Protein AF-X0T7T5-F1 (afdb_monomer)

Nearest PDB structures (foldseek):
  5i41-assembly1_B  TM=7.701E-01  e=7.266E-01  Bacillus subtilis subsp. subtilis str. 168
  1y10-assembly3_B  TM=5.816E-01  e=7.321E+00  Mycobacterium tuberculosis
  2fa5-assembly1_A  TM=3.927E-01  e=3.854E+00  Xanthomonas cam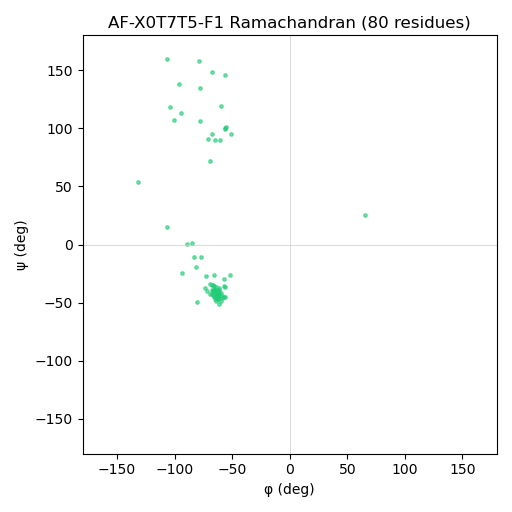pestris
  4hx8-assembly1_B  TM=5.368E-01  e=6.866E+00  Bacillus subtilis subsp. subtilis str. 168

Radius of gyration: 18.39 Å; Cα contacts (8 Å, |Δi|>4): 43; chains: 1; bounding box: 36×35×65 Å

Organism: NCBI:txid412755

Secondary structure (DSSP, 8-state):
----------PBPHHHHHHHHT--HHHHHHHHHHH-TTGGGSSS--B-HHHHHHHHHHHHHHHHHHHHHHHHHHHHHHHTT-

Sequence (82 aa):
MEQTATSIEKSLTPQQLAKRLGLSPKATRQLLRTEYPRDTKKKKWEISETLAKKVQRDYRARLKEKEAKKKVENDKELAGKI

Solvent-accessible surface area (backbone atoms only — not comparable to full-atom values): 4802 Å² total; per-residue (Å²): 135,84,81,78,75,76,72,71,73,54,60,35,41,54,60,59,49,7,64,75,70,76,44,54,48,67,57,39,49,51,49,39,51,71,79,37,49,80,70,55,67,44,98,62,61,54,38,44,46,68,53,51,54,49,54,52,53,52,51,52,50,52,51,52,51,53,52,50,51,52,49,53,53,53,50,51,57,59,64,70,72,114

Foldseek 3Di:
DDPPPPPPQQFDALCRLCVVLVHDSVVSLVLCCVVPVPQCPDPGNGQGPVNSVVSSVVSVVVVVVVVVVVVVVVVVVVVVPD

Mean predicted aligned error: 10.69 Å

Structure (mmCIF, N/CA/C/O backbone):
data_AF-X0T7T5-F1
#
_entry.id   AF-X0T7T5-F1
#
loop_
_atom_site.group_PDB
_atom_site.id
_atom_site.type_symbol
_atom_site.label_atom_id
_atom_site.label_alt_id
_atom_site.label_comp_id
_atom_site.label_asym_id
_atom_site.label_entity_id
_atom_site.label_seq_id
_atom_site.pdbx_PDB_ins_code
_atom_site.Cartn_x
_atom_site.Cartn_y
_atom_site.Cartn_z
_atom_site.occupancy
_atom_site.B_iso_or_equiv
_atom_site.auth_seq_id
_atom_site.auth_comp_id
_atom_site.auth_asym_id
_atom_site.auth_atom_id
_atom_site.pdbx_PDB_model_num
ATOM 1 N N . MET A 1 1 ? -0.934 -24.647 28.978 1.00 44.72 1 MET A N 1
ATOM 2 C CA . MET A 1 1 ? -1.192 -23.193 28.894 1.00 44.72 1 MET A CA 1
ATOM 3 C C . MET A 1 1 ? -0.937 -22.766 27.456 1.00 44.72 1 MET A C 1
ATOM 5 O O . MET A 1 1 ? 0.180 -22.399 27.117 1.00 44.72 1 MET A O 1
ATOM 9 N N . GLU A 1 2 ? -1.934 -22.911 26.586 1.00 45.50 2 GLU A N 1
ATOM 10 C CA . GLU A 1 2 ? -1.846 -22.429 25.205 1.00 45.50 2 GLU A CA 1
ATOM 11 C C . GLU A 1 2 ? -2.078 -20.920 25.203 1.00 45.50 2 GLU A C 1
ATOM 13 O O . GLU A 1 2 ? -3.182 -20.436 25.439 1.00 45.50 2 GLU A O 1
ATOM 18 N N . GLN A 1 3 ? -1.001 -20.165 24.998 1.00 45.66 3 GLN A N 1
ATOM 19 C CA . GLN A 1 3 ? -1.083 -18.740 24.718 1.00 45.66 3 GLN A CA 1
ATOM 20 C C . GLN A 1 3 ? -1.643 -18.588 23.303 1.00 45.66 3 GLN A C 1
ATOM 22 O O . GLN A 1 3 ? -0.896 -18.564 22.326 1.00 45.66 3 GLN A O 1
ATOM 27 N N . THR A 1 4 ? -2.967 -18.496 23.174 1.00 44.88 4 THR A N 1
ATOM 28 C CA . THR A 1 4 ? -3.590 -17.945 21.973 1.00 44.88 4 THR A CA 1
ATOM 29 C C . THR A 1 4 ? -3.184 -16.481 21.916 1.00 44.88 4 THR A C 1
ATOM 31 O O . THR A 1 4 ? -3.832 -15.620 22.510 1.00 44.88 4 THR A O 1
ATOM 34 N N . ALA A 1 5 ? -2.054 -16.209 21.264 1.00 46.38 5 ALA A N 1
ATOM 35 C CA . ALA A 1 5 ? -1.648 -14.872 20.889 1.00 46.38 5 ALA A CA 1
ATOM 36 C C . ALA A 1 5 ? -2.740 -14.335 19.964 1.00 46.38 5 ALA A C 1
ATOM 38 O O . ALA A 1 5 ? -2.717 -14.540 18.750 1.00 46.38 5 ALA A O 1
ATOM 39 N N . THR A 1 6 ? -3.736 -13.689 20.565 1.00 45.97 6 THR A N 1
ATOM 40 C CA . THR A 1 6 ? -4.603 -12.724 19.917 1.00 45.97 6 THR A CA 1
ATOM 41 C C . THR A 1 6 ? -3.658 -11.752 19.242 1.00 45.97 6 THR A C 1
ATOM 43 O O . THR A 1 6 ? -3.084 -10.866 19.871 1.00 45.97 6 THR A O 1
ATOM 46 N N . SER A 1 7 ? -3.395 -12.006 17.958 1.00 49.22 7 SER A N 1
ATOM 47 C CA . SER A 1 7 ? -2.690 -11.082 17.094 1.00 49.22 7 SER A CA 1
ATOM 48 C C . SER A 1 7 ? -3.494 -9.804 17.171 1.00 49.22 7 SER A C 1
ATOM 50 O O . SER A 1 7 ? -4.554 -9.701 16.563 1.00 49.22 7 SER A O 1
ATOM 52 N N . ILE A 1 8 ? -3.028 -8.868 17.995 1.00 56.03 8 ILE A N 1
ATOM 53 C CA . ILE A 1 8 ? -3.474 -7.488 17.977 1.00 56.03 8 ILE A CA 1
ATOM 54 C C . ILE A 1 8 ? -3.234 -7.088 16.531 1.00 56.03 8 ILE A C 1
ATOM 56 O O . ILE A 1 8 ? -2.077 -6.926 16.134 1.00 56.03 8 ILE A O 1
ATOM 60 N N . GLU A 1 9 ? -4.289 -7.075 15.716 1.00 56.56 9 GLU A N 1
ATOM 61 C CA . GLU A 1 9 ? -4.203 -6.651 14.330 1.00 56.56 9 GLU A CA 1
ATOM 62 C C . GLU A 1 9 ? -3.632 -5.241 14.376 1.00 56.56 9 GLU A C 1
ATOM 64 O O . GLU A 1 9 ? -4.313 -4.285 14.742 1.00 56.56 9 GLU A O 1
ATOM 69 N N . LYS A 1 10 ? -2.325 -5.120 14.123 1.00 65.62 10 LYS A N 1
ATOM 70 C CA . LYS A 1 10 ? -1.628 -3.845 14.188 1.00 65.62 10 LYS A CA 1
ATOM 71 C C . LYS A 1 10 ? -2.166 -3.001 13.044 1.00 65.62 10 LYS A C 1
ATOM 73 O O . LYS A 1 10 ? -1.711 -3.115 11.906 1.00 65.62 10 LYS A O 1
ATOM 78 N N . SER A 1 11 ? -3.152 -2.169 13.354 1.00 70.88 11 SER A N 1
ATOM 79 C CA . SER A 1 11 ? -3.619 -1.107 12.479 1.00 70.88 11 SER A CA 1
ATOM 80 C C . SER A 1 11 ? -2.451 -0.168 12.201 1.00 70.88 11 SER A C 1
ATOM 82 O O . SER A 1 11 ? -1.868 0.426 13.109 1.00 70.88 11 SER A O 1
ATOM 84 N N . LEU A 1 12 ? -2.080 -0.046 10.934 1.00 77.06 12 LEU A N 1
ATOM 85 C CA . LEU A 1 12 ? -1.062 0.876 10.456 1.00 77.06 12 LEU A CA 1
ATOM 86 C C . LEU A 1 12 ? -1.731 2.145 9.946 1.00 77.06 12 LEU A C 1
ATOM 88 O O . LEU A 1 12 ? -2.724 2.114 9.222 1.00 77.06 12 LEU A O 1
ATOM 92 N N . THR A 1 13 ? -1.139 3.285 10.268 1.00 83.19 13 THR A N 1
ATOM 93 C CA . THR A 1 13 ? -1.536 4.553 9.657 1.00 83.19 13 THR A CA 1
ATOM 94 C C . THR A 1 13 ? -0.929 4.693 8.253 1.00 83.19 13 THR A C 1
ATOM 96 O O . THR A 1 13 ? 0.130 4.119 7.967 1.00 83.19 13 THR A O 1
ATOM 99 N N . PRO A 1 14 ? -1.502 5.535 7.372 1.00 80.94 14 PRO A N 1
ATOM 100 C CA . PRO A 1 14 ? -0.929 5.822 6.060 1.00 80.94 14 PRO A CA 1
ATOM 101 C C . PRO A 1 14 ? 0.497 6.362 6.141 1.00 80.94 14 PRO A C 1
ATOM 103 O O . PRO A 1 14 ? 1.277 6.135 5.228 1.00 80.94 14 PRO A O 1
ATOM 106 N N . GLN A 1 15 ? 0.850 7.068 7.222 1.00 83.88 15 GLN A N 1
ATOM 107 C CA . GLN A 1 15 ? 2.212 7.566 7.428 1.00 83.88 15 GLN A CA 1
ATOM 108 C C . GLN A 1 15 ? 3.203 6.431 7.696 1.00 83.88 15 GLN A C 1
ATOM 110 O O . GLN A 1 15 ? 4.301 6.430 7.144 1.00 83.88 15 GLN A O 1
ATOM 115 N N . GLN A 1 16 ? 2.824 5.449 8.516 1.00 85.75 16 GLN A N 1
ATOM 116 C CA . GLN A 1 16 ? 3.668 4.282 8.774 1.00 85.75 16 GLN A CA 1
ATOM 117 C C . GLN A 1 16 ? 3.816 3.419 7.521 1.00 85.75 16 GLN A C 1
ATOM 119 O O . GLN A 1 16 ? 4.917 2.957 7.219 1.00 85.75 16 GLN A O 1
ATOM 124 N N . LEU A 1 17 ? 2.732 3.249 6.758 1.00 84.81 17 LEU A N 1
ATOM 125 C CA . LEU A 1 17 ? 2.789 2.552 5.477 1.00 84.81 17 LEU A CA 1
ATOM 126 C C . LEU A 1 17 ? 3.681 3.296 4.476 1.00 84.81 17 LEU A C 1
ATOM 128 O O . LEU A 1 17 ? 4.520 2.675 3.836 1.00 84.81 17 LEU A O 1
ATOM 132 N N . ALA A 1 18 ? 3.569 4.623 4.399 1.00 87.19 18 ALA A N 1
ATOM 133 C CA . ALA A 1 18 ? 4.402 5.455 3.535 1.00 87.19 18 ALA A CA 1
ATOM 134 C C . ALA A 1 18 ? 5.899 5.266 3.827 1.00 87.19 18 ALA A C 1
ATOM 136 O O . ALA A 1 18 ? 6.675 5.031 2.903 1.00 87.19 18 ALA A O 1
ATOM 137 N N . LYS A 1 19 ? 6.289 5.250 5.113 1.00 87.19 19 LYS A N 1
ATOM 138 C CA . LYS A 1 19 ? 7.671 4.954 5.529 1.00 87.19 19 LYS A CA 1
ATOM 139 C C . LYS A 1 19 ? 8.136 3.568 5.076 1.00 87.19 19 LYS A C 1
ATOM 141 O O . LYS A 1 19 ? 9.258 3.438 4.606 1.00 87.19 19 LYS A O 1
ATOM 146 N N . ARG A 1 20 ? 7.284 2.541 5.175 1.00 84.81 20 ARG A N 1
ATOM 147 C CA . ARG A 1 20 ? 7.615 1.179 4.711 1.00 84.81 20 ARG A CA 1
ATOM 148 C C . ARG A 1 20 ? 7.753 1.074 3.194 1.00 84.81 20 ARG A C 1
ATOM 150 O O . ARG A 1 20 ? 8.568 0.295 2.714 1.00 84.81 20 ARG A O 1
ATOM 157 N N . LEU A 1 21 ? 6.948 1.830 2.452 1.00 82.88 21 LEU A N 1
ATOM 158 C CA . LEU A 1 21 ? 6.963 1.839 0.988 1.00 82.88 21 LEU A CA 1
ATOM 159 C C . LEU A 1 21 ? 8.041 2.763 0.402 1.00 82.88 21 LEU A C 1
ATOM 161 O O . LEU A 1 21 ? 8.261 2.723 -0.805 1.00 82.88 21 LEU A O 1
ATOM 165 N N . GLY A 1 22 ? 8.683 3.601 1.223 1.00 85.00 22 GLY A N 1
ATOM 166 C CA . GLY A 1 22 ? 9.583 4.653 0.741 1.00 85.00 22 GLY A CA 1
ATOM 167 C C . GLY A 1 22 ? 8.851 5.733 -0.064 1.00 85.00 22 GLY A C 1
ATOM 168 O O . GLY A 1 22 ? 9.436 6.366 -0.935 1.00 85.00 22 GLY A O 1
ATOM 169 N N . LEU A 1 23 ? 7.553 5.918 0.191 1.00 84.38 23 LEU A N 1
ATOM 170 C CA . LEU A 1 23 ? 6.693 6.861 -0.518 1.00 84.38 23 LEU A CA 1
ATOM 171 C C . LEU A 1 23 ? 6.361 8.068 0.352 1.00 84.38 23 LEU A C 1
ATOM 173 O O . LEU A 1 23 ? 6.359 8.004 1.580 1.00 84.38 23 LEU A O 1
ATOM 177 N N . SER A 1 24 ? 5.962 9.169 -0.284 1.00 87.12 24 SER A N 1
ATOM 178 C CA . SER A 1 24 ? 5.361 10.282 0.448 1.00 87.12 24 SER A CA 1
ATOM 179 C C . SER A 1 24 ? 3.987 9.885 1.019 1.00 87.12 24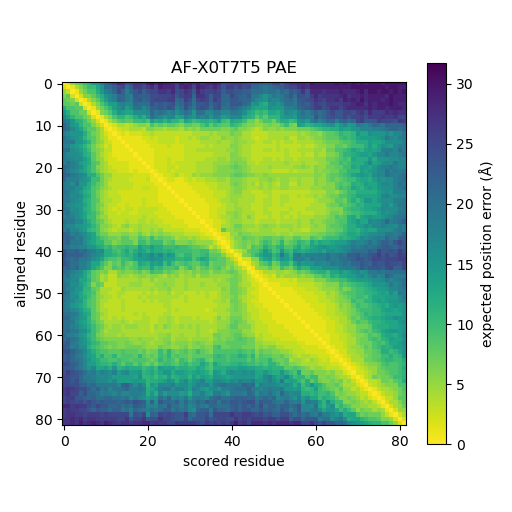 SER A C 1
ATOM 181 O O . SER A 1 24 ? 3.237 9.132 0.382 1.00 87.12 24 SER A O 1
ATOM 183 N N . PRO A 1 25 ? 3.572 10.445 2.172 1.00 83.75 25 PRO A N 1
ATOM 184 C CA . PRO A 1 25 ? 2.254 10.181 2.758 1.00 83.75 25 PRO A CA 1
ATOM 185 C C . PRO A 1 25 ? 1.102 10.522 1.806 1.00 83.75 25 PRO A C 1
ATOM 187 O O . PRO A 1 25 ? 0.098 9.814 1.761 1.00 83.75 25 PRO A O 1
ATOM 190 N N . LYS A 1 26 ? 1.261 11.587 1.009 1.00 86.06 26 LYS A N 1
ATOM 191 C CA . LYS A 1 26 ? 0.293 12.005 -0.014 1.00 86.06 26 LYS A CA 1
ATOM 192 C C . LYS A 1 26 ? 0.154 10.958 -1.124 1.00 86.06 26 LYS A C 1
ATOM 194 O O . LYS A 1 26 ? -0.965 10.548 -1.416 1.00 86.06 26 LYS A O 1
ATOM 199 N N . ALA A 1 27 ? 1.275 10.483 -1.669 1.00 85.38 27 ALA A N 1
ATOM 200 C CA . ALA A 1 27 ? 1.297 9.441 -2.697 1.00 85.38 27 ALA A CA 1
ATOM 201 C C . ALA A 1 27 ? 0.697 8.126 -2.179 1.00 85.38 27 ALA A C 1
ATOM 203 O O . ALA A 1 27 ? -0.133 7.516 -2.844 1.00 85.38 27 ALA A O 1
ATOM 204 N N . THR A 1 28 ? 1.033 7.742 -0.945 1.00 86.25 28 THR A N 1
ATOM 205 C CA . THR A 1 28 ? 0.474 6.547 -0.297 1.00 86.25 28 THR A CA 1
ATOM 206 C C . THR A 1 28 ? -1.040 6.664 -0.117 1.00 86.25 28 THR A C 1
ATOM 208 O O . THR A 1 28 ? -1.770 5.734 -0.441 1.00 86.25 28 THR A O 1
ATOM 211 N N . ARG A 1 29 ? -1.551 7.820 0.332 1.00 85.56 29 ARG A N 1
ATOM 212 C CA . ARG A 1 29 ? -3.003 8.063 0.428 1.00 85.56 29 ARG A CA 1
ATOM 213 C C . ARG A 1 29 ? -3.693 8.004 -0.929 1.00 85.56 29 ARG A C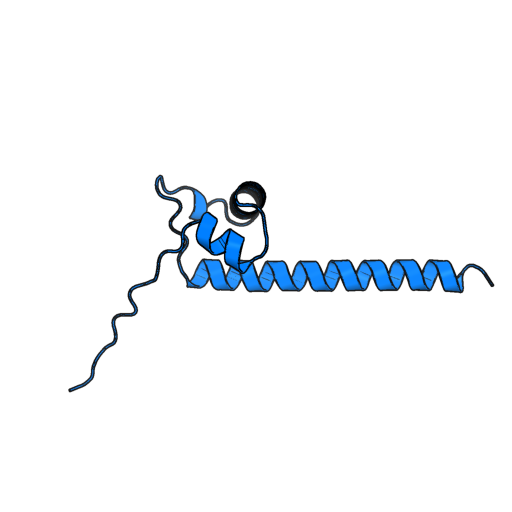 1
ATOM 215 O O . ARG A 1 29 ? -4.792 7.469 -1.011 1.00 85.56 29 ARG A O 1
ATOM 222 N N . GLN A 1 30 ? -3.075 8.560 -1.967 1.00 86.38 30 GLN A N 1
ATOM 223 C CA . GLN A 1 30 ? -3.624 8.538 -3.320 1.00 86.38 30 GLN A CA 1
ATOM 224 C C . GLN A 1 30 ? -3.669 7.114 -3.880 1.00 86.38 30 GLN A C 1
ATOM 226 O O . GLN A 1 30 ? -4.702 6.705 -4.404 1.00 86.38 30 GLN A O 1
ATOM 231 N N . LEU A 1 31 ? -2.603 6.336 -3.686 1.00 85.75 31 LEU A N 1
ATOM 232 C CA . LEU A 1 31 ? -2.544 4.926 -4.063 1.00 85.75 31 LEU A CA 1
ATOM 233 C C . LEU A 1 31 ? -3.623 4.111 -3.345 1.00 85.75 31 LEU A C 1
ATOM 235 O O . LEU A 1 31 ? -4.389 3.403 -3.986 1.00 85.75 31 LEU A O 1
ATOM 239 N N . LEU A 1 32 ? -3.750 4.277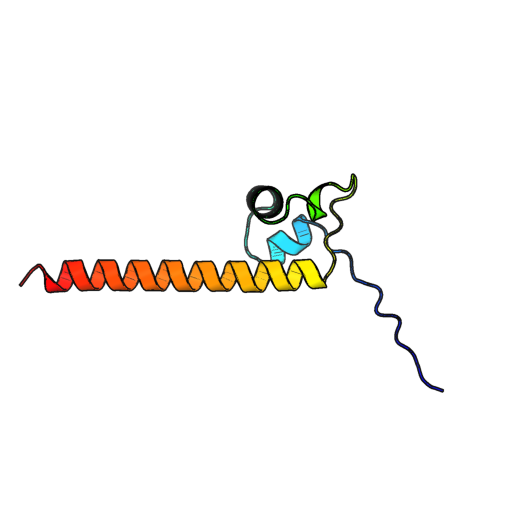 -2.028 1.00 85.00 32 LEU A N 1
ATOM 240 C CA . LEU A 1 32 ? -4.792 3.616 -1.243 1.00 85.00 32 LEU A CA 1
ATOM 241 C C . LEU A 1 32 ? -6.202 4.021 -1.688 1.00 85.00 32 LEU A C 1
ATOM 243 O O . LEU A 1 32 ? -7.079 3.176 -1.755 1.00 85.00 32 LEU A O 1
ATOM 247 N N . ARG A 1 33 ? -6.439 5.292 -2.024 1.00 84.88 33 ARG A N 1
ATOM 248 C CA . ARG A 1 33 ? -7.741 5.744 -2.541 1.00 84.88 33 ARG A CA 1
ATOM 249 C C . ARG A 1 33 ? -8.078 5.168 -3.911 1.00 84.88 33 ARG A C 1
ATOM 251 O O . ARG A 1 33 ? -9.249 4.936 -4.178 1.00 84.88 33 ARG A O 1
ATOM 258 N N . THR A 1 34 ? -7.072 4.991 -4.759 1.00 84.81 34 THR A N 1
ATOM 259 C CA . THR A 1 34 ? -7.257 4.538 -6.142 1.00 84.81 34 THR A CA 1
ATOM 260 C C . THR A 1 34 ? -7.440 3.024 -6.189 1.00 84.81 34 THR A C 1
ATOM 262 O O . THR A 1 34 ? -8.414 2.537 -6.748 1.00 84.81 34 THR A O 1
ATOM 265 N N . GLU A 1 35 ? -6.555 2.284 -5.519 1.00 83.25 35 GLU A N 1
ATOM 266 C CA . GLU A 1 35 ? -6.507 0.820 -5.592 1.00 83.25 35 GLU A CA 1
ATOM 267 C C . GLU A 1 35 ? -7.317 0.140 -4.471 1.00 83.25 35 GLU A C 1
ATOM 269 O O . GLU A 1 35 ? -7.772 -0.990 -4.628 1.00 83.25 35 GLU A O 1
ATOM 274 N N . TYR A 1 36 ? -7.523 0.822 -3.335 1.00 82.88 36 TYR A N 1
ATOM 275 C CA . TYR A 1 36 ? -8.201 0.289 -2.140 1.00 82.88 36 TYR A CA 1
ATOM 276 C C . TYR A 1 36 ? -9.284 1.251 -1.582 1.00 82.88 36 TYR A C 1
ATOM 278 O O . TYR A 1 36 ? -9.283 1.603 -0.393 1.00 82.88 36 TYR A O 1
ATOM 286 N N . PRO A 1 37 ? -10.249 1.708 -2.409 1.00 76.62 37 PR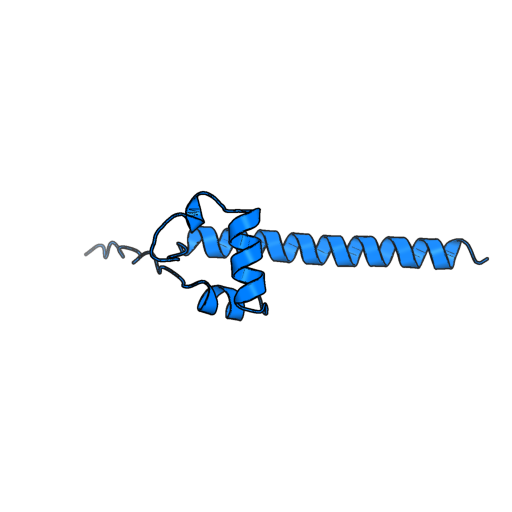O A N 1
ATOM 287 C CA . PRO A 1 37 ? -11.252 2.706 -2.012 1.00 76.62 37 PRO A CA 1
ATOM 288 C C . PRO A 1 37 ? -12.226 2.226 -0.921 1.00 76.62 37 PRO A C 1
ATOM 290 O O . PRO A 1 37 ? -12.775 3.039 -0.176 1.00 76.62 37 PRO A O 1
ATOM 293 N N . ARG A 1 38 ? -12.469 0.911 -0.812 1.00 70.50 38 ARG A N 1
ATOM 294 C CA . ARG A 1 38 ? -13.378 0.335 0.198 1.00 70.50 38 ARG A CA 1
ATOM 295 C C . ARG A 1 38 ? -12.773 0.365 1.601 1.00 70.50 38 ARG A C 1
ATOM 297 O O . ARG A 1 38 ? -13.477 0.677 2.557 1.00 70.50 38 ARG A O 1
ATOM 304 N N . ASP A 1 39 ? -11.473 0.126 1.705 1.00 66.69 39 ASP A N 1
ATOM 305 C CA . ASP A 1 39 ? -10.742 0.091 2.973 1.00 66.69 39 ASP A CA 1
ATOM 306 C C . ASP A 1 39 ? -10.366 1.491 3.484 1.00 66.69 39 ASP A C 1
ATOM 308 O O . ASP A 1 39 ? -10.142 1.693 4.675 1.00 66.69 39 ASP A O 1
ATOM 312 N N . THR A 1 40 ? -10.363 2.496 2.603 1.00 65.06 40 THR A N 1
ATOM 313 C CA . THR A 1 40 ? -10.075 3.902 2.942 1.00 65.06 40 THR A CA 1
ATOM 314 C C . THR A 1 40 ? -11.305 4.715 3.358 1.00 65.06 40 THR A C 1
ATOM 316 O O . THR A 1 40 ? -11.182 5.895 3.688 1.00 65.06 40 THR A O 1
ATOM 319 N N . LYS A 1 41 ? -12.499 4.103 3.382 1.00 58.28 41 LYS A N 1
ATOM 320 C CA . LYS A 1 41 ? -13.769 4.775 3.715 1.00 58.28 41 LYS A CA 1
ATOM 321 C C . LYS A 1 41 ? -13.977 5.036 5.212 1.00 58.28 41 LYS A C 1
ATOM 323 O O . LYS A 1 41 ? -14.896 5.768 5.575 1.00 58.28 41 LYS A O 1
ATOM 328 N N . LYS A 1 42 ? -13.152 4.461 6.093 1.00 58.84 42 LYS A N 1
ATOM 329 C CA . LYS A 1 42 ? -13.262 4.685 7.540 1.00 58.84 42 LYS A CA 1
ATOM 330 C C . LYS A 1 42 ? -12.657 6.039 7.924 1.00 58.84 42 LYS A C 1
ATOM 332 O O . LYS A 1 42 ? -11.562 6.401 7.508 1.00 58.84 42 LYS A O 1
ATOM 337 N N . LYS A 1 43 ? -13.382 6.779 8.771 1.00 57.19 43 LYS A N 1
ATOM 338 C CA . LYS A 1 43 ? -13.016 8.106 9.314 1.00 57.19 43 LYS A CA 1
ATOM 339 C C . LYS A 1 43 ? -11.611 8.124 9.947 1.00 57.19 43 LYS A C 1
ATOM 341 O O . LYS A 1 43 ? -10.948 9.157 9.957 1.00 57.19 43 LYS A O 1
ATOM 346 N N . LYS A 1 44 ? -11.148 6.964 10.424 1.00 61.97 44 LYS A N 1
ATOM 347 C CA . LYS A 1 44 ? -9.759 6.686 10.784 1.00 61.97 44 LYS A CA 1
ATOM 348 C C . LYS A 1 44 ? -9.145 5.827 9.682 1.00 61.97 44 LYS A C 1
ATOM 350 O O . LYS A 1 44 ? -9.624 4.727 9.423 1.00 61.97 44 LYS A O 1
ATOM 355 N N . TRP A 1 45 ? -8.108 6.344 9.027 1.00 69.44 45 TRP A N 1
ATOM 356 C CA . TRP A 1 45 ? -7.296 5.594 8.069 1.00 69.44 45 TRP A CA 1
ATOM 357 C C . TRP A 1 45 ? -6.482 4.532 8.821 1.00 69.44 45 TRP A C 1
ATOM 359 O O . TRP A 1 45 ? -5.284 4.689 9.036 1.00 69.44 45 TRP A O 1
ATOM 369 N N . GLU A 1 46 ? -7.148 3.490 9.292 1.00 72.00 46 GLU A N 1
ATOM 370 C CA . GLU A 1 46 ? -6.534 2.348 9.953 1.00 72.00 46 GLU A CA 1
ATOM 371 C C . GLU A 1 46 ? -6.442 1.223 8.934 1.00 72.00 46 GLU A C 1
ATOM 373 O O . GLU A 1 46 ? -7.443 0.655 8.505 1.00 72.00 46 GLU A O 1
ATOM 378 N N . ILE A 1 47 ? -5.221 0.974 8.480 1.00 76.94 47 ILE A N 1
ATOM 379 C CA . ILE A 1 47 ? -4.908 -0.027 7.473 1.00 76.94 47 ILE A CA 1
ATOM 380 C C . ILE A 1 47 ? -4.529 -1.289 8.233 1.00 76.94 47 ILE A C 1
ATOM 382 O O . ILE A 1 47 ? -3.493 -1.309 8.898 1.00 76.94 47 ILE A O 1
ATOM 386 N N . SER A 1 48 ? -5.336 -2.342 8.138 1.00 78.62 48 SER A N 1
ATOM 387 C CA . SER A 1 48 ? -4.983 -3.632 8.733 1.00 78.62 48 SER A CA 1
ATOM 388 C C . SER A 1 48 ? -3.630 -4.112 8.206 1.00 78.62 48 SER A C 1
ATOM 390 O O . SER A 1 48 ? -3.290 -3.901 7.036 1.00 78.62 48 SER A O 1
ATOM 392 N N . GLU A 1 49 ? -2.853 -4.801 9.041 1.00 80.81 49 GLU A N 1
ATOM 393 C CA . GLU A 1 49 ? -1.530 -5.293 8.645 1.00 80.81 49 GLU A CA 1
ATOM 394 C C . GLU A 1 49 ? -1.588 -6.180 7.386 1.00 80.81 49 GLU A C 1
ATOM 396 O O . GLU A 1 49 ? -0.722 -6.089 6.512 1.00 80.81 49 GLU A O 1
ATOM 401 N N . THR A 1 50 ? -2.646 -6.980 7.243 1.00 82.38 50 THR A N 1
ATOM 402 C CA . THR A 1 50 ? -2.911 -7.811 6.060 1.00 82.38 50 THR A CA 1
ATOM 403 C C . THR A 1 50 ? -3.013 -6.974 4.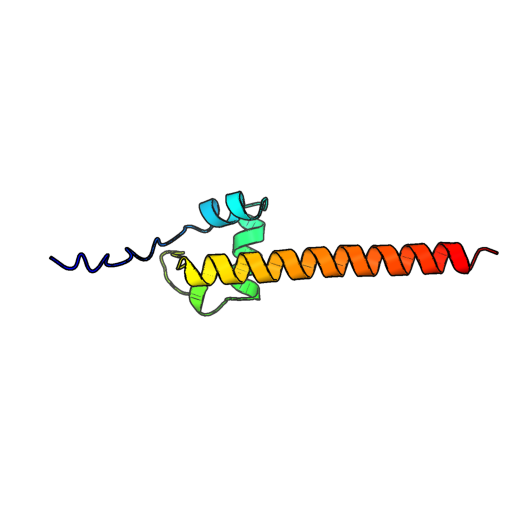784 1.00 82.38 50 THR A C 1
ATOM 405 O O . THR A 1 50 ? -2.380 -7.290 3.773 1.00 82.38 50 THR A O 1
ATOM 408 N N . LEU A 1 51 ? -3.749 -5.861 4.837 1.00 81.56 51 LEU A N 1
ATOM 409 C CA . LEU A 1 51 ? -3.880 -4.938 3.714 1.00 81.56 51 LEU A CA 1
ATOM 410 C C . LEU A 1 51 ? -2.550 -4.240 3.419 1.00 81.56 51 LEU A C 1
ATOM 412 O O . LEU A 1 51 ? -2.145 -4.156 2.264 1.00 81.56 51 LEU A O 1
ATOM 416 N N . ALA A 1 52 ? -1.822 -3.809 4.451 1.00 82.50 52 ALA A N 1
ATOM 417 C CA . ALA A 1 52 ? -0.502 -3.205 4.292 1.00 82.50 52 ALA A CA 1
ATOM 418 C C . ALA A 1 52 ? 0.491 -4.149 3.587 1.00 82.50 52 ALA A C 1
ATOM 420 O O . ALA A 1 52 ? 1.187 -3.728 2.662 1.00 82.50 52 ALA A O 1
ATOM 421 N N . LYS A 1 53 ? 0.525 -5.434 3.971 1.00 85.56 53 LYS A N 1
ATOM 422 C CA . LYS A 1 53 ? 1.347 -6.462 3.308 1.00 85.56 53 LYS A CA 1
ATOM 423 C C . LYS A 1 53 ? 0.940 -6.648 1.846 1.00 85.56 53 LYS A C 1
ATOM 425 O O . LYS A 1 53 ? 1.813 -6.732 0.982 1.00 85.56 53 LYS A O 1
ATOM 430 N N . LYS A 1 54 ? -0.368 -6.663 1.558 1.00 86.50 54 LYS A N 1
ATOM 431 C CA . LYS A 1 54 ? -0.895 -6.751 0.189 1.00 86.50 54 LYS A CA 1
ATOM 432 C C . LYS A 1 54 ? -0.451 -5.557 -0.658 1.00 86.50 54 LYS A C 1
ATOM 434 O O . LYS A 1 54 ? 0.155 -5.762 -1.703 1.00 86.50 54 LYS A O 1
ATOM 439 N N . VAL A 1 55 ? -0.653 -4.335 -0.160 1.00 85.62 55 VAL A N 1
ATOM 440 C CA . VAL A 1 55 ? -0.227 -3.089 -0.819 1.00 85.62 55 VAL A CA 1
ATOM 441 C C . VAL A 1 55 ? 1.275 -3.108 -1.100 1.00 85.62 55 VAL A C 1
ATOM 443 O O . VAL A 1 55 ? 1.700 -2.780 -2.201 1.00 85.62 55 VAL A O 1
ATOM 446 N N . GLN A 1 56 ? 2.090 -3.524 -0.129 1.00 85.38 56 GLN A N 1
ATOM 447 C CA . GLN A 1 56 ? 3.542 -3.586 -0.286 1.00 85.38 56 GLN A CA 1
ATOM 448 C C . GLN A 1 56 ? 3.978 -4.593 -1.356 1.00 85.38 56 GLN A C 1
ATOM 450 O O . GLN A 1 56 ? 4.888 -4.305 -2.135 1.00 85.38 56 GLN A O 1
ATOM 455 N N . ARG A 1 57 ? 3.339 -5.765 -1.404 1.00 87.31 57 ARG A N 1
ATOM 456 C CA . ARG A 1 57 ? 3.616 -6.783 -2.422 1.00 87.31 57 ARG A CA 1
ATOM 457 C C . ARG A 1 57 ? 3.237 -6.286 -3.817 1.00 87.31 57 ARG A C 1
ATOM 459 O O . ARG A 1 57 ? 4.046 -6.409 -4.731 1.00 87.31 57 ARG A O 1
ATOM 466 N N . ASP A 1 58 ? 2.054 -5.699 -3.951 1.00 86.50 58 ASP A N 1
ATOM 467 C CA . ASP A 1 58 ? 1.543 -5.168 -5.217 1.00 86.50 58 ASP A CA 1
ATOM 468 C C . ASP A 1 58 ? 2.419 -4.019 -5.738 1.00 86.50 58 ASP A C 1
ATOM 470 O O . ASP A 1 58 ? 2.872 -4.016 -6.882 1.00 86.50 58 ASP A O 1
ATOM 474 N N . TYR A 1 59 ? 2.786 -3.097 -4.845 1.00 84.62 59 TYR A N 1
ATOM 475 C CA . TYR A 1 59 ? 3.662 -1.978 -5.167 1.00 84.62 59 TYR A CA 1
ATOM 476 C C . TYR A 1 59 ? 5.050 -2.437 -5.636 1.00 84.62 59 TYR A C 1
ATOM 478 O O . TYR A 1 59 ? 5.554 -1.951 -6.648 1.00 84.62 59 TYR A O 1
ATOM 486 N N . ARG A 1 60 ? 5.662 -3.417 -4.955 1.00 83.75 60 ARG A N 1
ATOM 487 C CA . ARG A 1 60 ? 6.942 -4.000 -5.392 1.00 83.75 60 ARG A CA 1
ATOM 488 C C . ARG A 1 60 ? 6.833 -4.708 -6.742 1.00 83.75 60 ARG A C 1
ATOM 490 O O . ARG A 1 60 ? 7.757 -4.596 -7.543 1.00 83.75 60 ARG A O 1
ATOM 497 N N . ALA A 1 61 ? 5.732 -5.412 -7.003 1.00 84.88 61 ALA A N 1
ATOM 498 C CA . ALA A 1 61 ? 5.500 -6.052 -8.296 1.00 84.88 61 ALA A CA 1
ATOM 499 C C . ALA A 1 61 ? 5.433 -5.009 -9.423 1.00 84.88 61 ALA A C 1
ATOM 501 O O . ALA A 1 61 ? 6.163 -5.132 -10.405 1.00 84.88 61 ALA A O 1
ATOM 502 N N . ARG A 1 62 ? 4.680 -3.918 -9.224 1.00 82.25 62 ARG A N 1
ATOM 503 C CA . ARG A 1 62 ? 4.602 -2.813 -10.193 1.00 82.25 62 ARG A CA 1
ATOM 504 C C . ARG A 1 62 ? 5.938 -2.121 -10.439 1.00 82.25 62 ARG A C 1
ATOM 506 O O . ARG A 1 62 ? 6.213 -1.732 -11.571 1.00 82.25 62 ARG A O 1
ATOM 513 N N . LEU A 1 63 ? 6.768 -1.952 -9.407 1.00 81.31 63 LEU A N 1
ATOM 514 C CA . LEU A 1 63 ? 8.122 -1.414 -9.584 1.00 81.31 63 LEU A CA 1
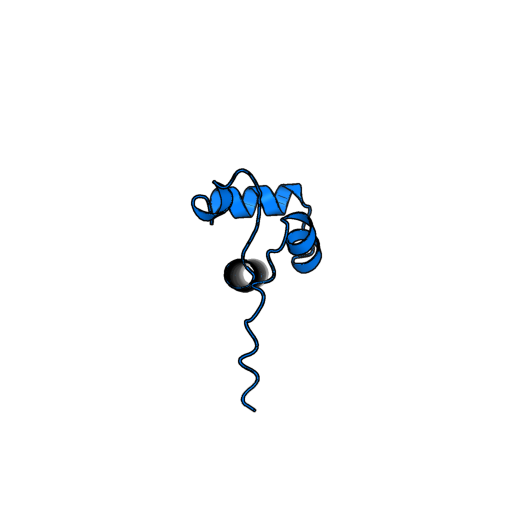ATOM 515 C C . LEU A 1 63 ? 8.971 -2.337 -10.462 1.00 81.31 63 LEU A C 1
ATOM 517 O O . LEU A 1 63 ? 9.565 -1.868 -11.429 1.00 81.31 63 LEU A O 1
ATOM 521 N N . LYS A 1 64 ? 8.946 -3.647 -10.190 1.00 79.75 64 LYS A N 1
ATOM 522 C CA . LYS A 1 64 ? 9.680 -4.639 -10.983 1.00 79.75 64 LYS A CA 1
ATOM 523 C C . LYS A 1 64 ? 9.202 -4.682 -12.436 1.00 79.75 64 LYS A C 1
ATOM 525 O O . LYS A 1 64 ? 10.026 -4.767 -13.339 1.00 79.75 64 LYS A O 1
ATOM 530 N N . GLU A 1 65 ? 7.896 -4.579 -12.679 1.00 79.56 65 GLU A N 1
ATOM 531 C CA . GLU A 1 65 ? 7.345 -4.487 -14.036 1.00 79.56 65 GLU A CA 1
ATOM 532 C C . GLU A 1 65 ? 7.739 -3.190 -14.748 1.00 79.56 65 GLU A C 1
ATOM 534 O O . GLU A 1 65 ? 8.048 -3.223 -15.938 1.00 79.56 65 GLU A O 1
ATOM 539 N N . LYS A 1 66 ? 7.762 -2.050 -14.044 1.00 75.62 66 LYS A N 1
ATOM 540 C CA . LYS A 1 66 ? 8.243 -0.784 -14.614 1.00 75.62 66 LYS A CA 1
ATOM 541 C C . LYS A 1 66 ? 9.718 -0.858 -14.990 1.00 75.62 66 LYS A C 1
ATOM 543 O O . LYS A 1 66 ? 10.071 -0.429 -16.083 1.00 75.62 66 LYS A O 1
ATOM 548 N N . GLU A 1 67 ? 10.564 -1.409 -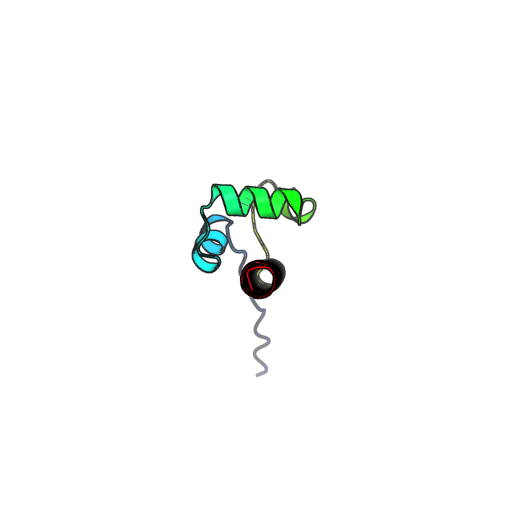14.124 1.00 72.69 67 GLU A N 1
ATOM 549 C CA . GLU A 1 67 ? 11.982 -1.612 -14.434 1.00 72.69 67 GLU A CA 1
ATOM 550 C C . GLU A 1 67 ? 12.174 -2.603 -15.586 1.00 72.69 67 GLU A C 1
ATOM 552 O O . GLU A 1 67 ? 12.957 -2.335 -16.494 1.00 72.69 67 GLU A O 1
ATOM 557 N N . ALA A 1 68 ? 11.410 -3.699 -15.616 1.00 72.88 68 ALA A N 1
ATOM 558 C CA . ALA A 1 68 ? 11.456 -4.671 -16.705 1.00 72.88 68 ALA A CA 1
ATOM 559 C C . ALA A 1 68 ? 11.025 -4.057 -18.046 1.00 72.88 68 ALA A C 1
ATOM 561 O O . ALA A 1 68 ? 11.720 -4.233 -19.043 1.00 72.88 68 ALA A O 1
ATOM 562 N N . LYS A 1 69 ? 9.931 -3.284 -18.078 1.00 69.31 69 LYS A N 1
ATOM 563 C CA . LYS A 1 69 ? 9.489 -2.567 -19.286 1.00 69.31 69 LYS A CA 1
ATOM 564 C C . LYS A 1 69 ? 10.522 -1.552 -19.756 1.00 69.31 69 LYS A C 1
ATOM 566 O O . LYS A 1 69 ? 10.826 -1.518 -20.941 1.00 69.31 69 LYS A O 1
ATOM 571 N N . LYS A 1 70 ? 11.104 -0.782 -18.833 1.00 65.50 70 LYS A N 1
ATOM 572 C CA . LYS A 1 70 ? 12.144 0.199 -19.159 1.00 65.50 70 LYS A CA 1
ATOM 573 C C . LYS A 1 70 ? 13.401 -0.473 -19.714 1.00 65.50 70 LYS A C 1
ATOM 575 O O . LYS A 1 70 ? 14.008 0.048 -20.640 1.00 65.50 70 LYS A O 1
ATOM 580 N N . LYS A 1 71 ? 13.764 -1.651 -19.195 1.00 62.88 71 LYS A N 1
ATOM 581 C CA . LYS A 1 71 ? 14.882 -2.442 -19.719 1.00 62.88 71 LYS A CA 1
ATOM 582 C C . LYS A 1 71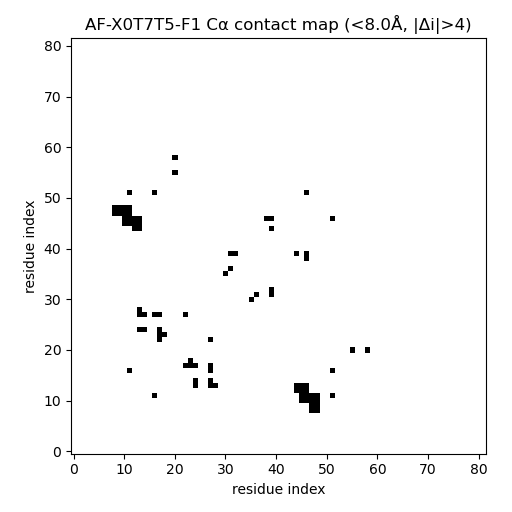 ? 14.602 -2.945 -21.137 1.00 62.88 71 LYS A C 1
ATOM 584 O O . LYS A 1 71 ? 15.466 -2.809 -21.987 1.00 62.88 71 LYS A O 1
ATOM 589 N N . VAL A 1 72 ? 13.400 -3.466 -21.400 1.00 62.47 72 VAL A N 1
ATOM 590 C CA . VAL A 1 72 ? 12.995 -3.958 -22.732 1.00 62.47 72 VAL A CA 1
ATOM 591 C C . VAL A 1 72 ? 12.931 -2.833 -23.769 1.00 62.47 72 VAL A C 1
ATOM 593 O O . VAL A 1 72 ? 13.319 -3.038 -24.914 1.00 62.47 72 VAL A O 1
ATOM 596 N N . GLU A 1 73 ? 12.455 -1.650 -23.382 1.00 60.94 73 GLU A N 1
ATOM 597 C CA . GLU A 1 73 ? 12.428 -0.472 -24.257 1.00 60.94 73 GLU A CA 1
ATOM 598 C C . GLU A 1 73 ? 13.846 -0.006 -24.611 1.00 60.94 73 GLU A C 1
ATOM 600 O O . GLU A 1 73 ? 14.152 0.190 -25.784 1.00 60.94 73 GLU A O 1
ATOM 605 N N . ASN A 1 74 ? 14.741 0.048 -23.622 1.00 61.84 74 ASN A N 1
ATOM 606 C CA . ASN A 1 74 ? 16.137 0.428 -23.831 1.00 61.84 74 ASN A CA 1
ATOM 607 C C . ASN A 1 74 ? 16.910 -0.595 -24.692 1.00 61.84 74 ASN A C 1
ATOM 609 O O . ASN A 1 74 ? 17.740 -0.210 -25.508 1.00 61.84 74 ASN A O 1
ATOM 613 N N . ASP A 1 75 ? 16.618 -1.894 -24.549 1.00 60.28 75 ASP A N 1
ATOM 614 C CA . ASP A 1 75 ? 17.205 -2.963 -25.375 1.00 60.28 75 ASP A CA 1
ATOM 615 C C . ASP A 1 75 ? 16.731 -2.880 -26.837 1.00 60.28 75 ASP A C 1
ATOM 617 O O . ASP A 1 75 ? 17.523 -3.045 -27.762 1.00 60.28 75 ASP A O 1
ATOM 621 N N . LYS A 1 76 ? 15.448 -2.555 -27.065 1.00 60.06 76 LYS A N 1
ATOM 622 C CA . LYS A 1 76 ? 14.904 -2.333 -28.415 1.00 60.06 76 LYS A CA 1
ATOM 623 C C . LYS A 1 76 ? 15.507 -1.108 -29.096 1.00 60.06 76 LYS A C 1
ATOM 625 O O . LYS A 1 76 ? 15.763 -1.160 -30.296 1.00 60.06 76 LYS A O 1
ATOM 630 N N . GLU A 1 77 ? 15.727 -0.026 -28.356 1.00 60.19 77 GLU A N 1
ATOM 631 C CA . GLU A 1 77 ? 16.341 1.188 -28.900 1.00 60.19 77 GLU A CA 1
ATOM 632 C C . GLU A 1 77 ? 17.825 0.970 -29.244 1.00 60.19 77 GLU A C 1
ATOM 634 O O . GLU A 1 77 ? 18.305 1.483 -30.252 1.00 60.19 77 GLU A O 1
ATOM 639 N N . LEU A 1 78 ? 18.537 0.144 -28.466 1.00 58.78 78 LEU A N 1
ATOM 640 C CA . LEU A 1 78 ? 19.920 -0.246 -28.756 1.00 58.78 78 LEU A CA 1
ATOM 641 C C . LEU A 1 78 ? 20.013 -1.209 -29.954 1.00 58.78 78 LEU A C 1
ATOM 643 O O . LEU A 1 78 ? 20.900 -1.064 -30.790 1.00 58.78 78 LEU A O 1
ATOM 647 N N . ALA A 1 79 ? 19.080 -2.160 -30.063 1.00 59.78 79 ALA A N 1
ATOM 648 C CA . ALA A 1 79 ? 19.030 -3.133 -31.155 1.00 59.78 79 ALA A CA 1
ATOM 649 C C . ALA A 1 79 ? 18.571 -2.532 -32.497 1.00 59.78 79 ALA A C 1
ATOM 651 O O . ALA A 1 79 ? 18.944 -3.042 -33.547 1.00 59.78 79 ALA A O 1
ATOM 652 N N . GLY A 1 80 ? 17.782 -1.452 -32.481 1.00 57.03 80 GLY A N 1
ATOM 653 C CA . GLY A 1 80 ? 17.340 -0.735 -33.685 1.00 57.03 80 GLY A CA 1
ATOM 654 C C . GLY A 1 80 ? 18.327 0.311 -34.215 1.00 57.03 80 GLY A C 1
ATOM 655 O O . GLY A 1 80 ? 18.004 1.005 -35.176 1.00 57.03 80 GLY A O 1
ATOM 656 N N . LYS A 1 81 ? 19.497 0.465 -33.581 1.00 53.62 81 LYS A N 1
ATOM 657 C CA . LYS A 1 81 ? 20.525 1.458 -33.938 1.00 53.62 81 LYS A CA 1
ATOM 658 C C . LYS A 1 81 ? 21.763 0.847 -34.614 1.00 53.62 81 LYS A C 1
ATOM 660 O O . LYS A 1 81 ? 22.791 1.520 -34.683 1.00 53.62 81 LYS A O 1
ATOM 665 N N . ILE A 1 82 ? 21.664 -0.403 -35.078 1.00 49.22 82 ILE A N 1
ATOM 666 C CA . ILE A 1 82 ? 22.692 -1.131 -35.844 1.00 49.22 82 ILE A CA 1
ATOM 667 C C . ILE A 1 82 ? 22.244 -1.252 -37.297 1.00 49.22 82 ILE A C 1
ATOM 669 O O . ILE A 1 82 ? 21.069 -1.626 -37.509 1.00 49.22 82 ILE A O 1
#

pLDDT: mean 72.94, std 13.42, range [44.72, 87.31]